Protein AF-A0A5K0ZYZ8-F1 (afdb_monomer_lite)

Foldseek 3Di:
DDPLVVLVVQLPDPVRVPDLVSLCVQLVVCVVVVVNVSNCVSPVPDDPDPD

Radius of gyration: 10.92 Å; chains: 1; bounding box: 28×18×28 Å

Structure (mmCIF, N/CA/C/O backbone):
data_AF-A0A5K0ZYZ8-F1
#
_entry.id   AF-A0A5K0ZYZ8-F1
#
loop_
_atom_site.group_PDB
_atom_site.id
_atom_site.type_symbol
_atom_site.label_atom_id
_atom_site.label_alt_id
_atom_site.label_comp_id
_atom_site.label_asym_id
_atom_site.label_entity_id
_atom_site.label_seq_id
_atom_site.pdbx_PDB_ins_code
_atom_site.Cartn_x
_atom_site.Cartn_y
_atom_site.Cartn_z
_atom_site.occupancy
_atom_site.B_iso_or_equiv
_atom_site.auth_seq_id
_atom_site.auth_comp_id
_atom_site.auth_asym_id
_atom_site.auth_atom_id
_atom_site.pdbx_PDB_model_num
ATOM 1 N N . GLU A 1 1 ? 3.515 12.342 13.814 1.00 59.94 1 GLU A N 1
ATOM 2 C CA . GLU A 1 1 ? 3.662 11.461 12.638 1.00 59.94 1 GLU A CA 1
ATOM 3 C C . GLU A 1 1 ? 2.623 10.358 12.702 1.00 59.94 1 GLU A C 1
ATOM 5 O O . GLU A 1 1 ? 2.363 9.858 13.791 1.00 59.94 1 GLU A O 1
ATOM 10 N N . SER A 1 2 ? 2.009 10.015 11.570 1.00 83.75 2 SER A N 1
ATOM 11 C CA . SER A 1 2 ? 1.218 8.789 11.415 1.00 83.75 2 SER A CA 1
ATOM 12 C C . SER A 1 2 ? 2.030 7.774 10.613 1.00 83.75 2 SER A C 1
ATOM 14 O O . SER A 1 2 ? 2.884 8.165 9.816 1.00 83.75 2 SER A O 1
ATOM 16 N N . ALA A 1 3 ? 1.740 6.482 10.780 1.00 83.25 3 ALA A N 1
ATOM 17 C CA . ALA A 1 3 ? 2.394 5.428 10.004 1.00 83.25 3 ALA A CA 1
ATOM 18 C C . ALA A 1 3 ? 2.231 5.631 8.482 1.00 83.25 3 ALA A C 1
ATOM 20 O O . ALA A 1 3 ? 3.159 5.352 7.730 1.00 83.25 3 ALA A O 1
ATOM 21 N N . ILE A 1 4 ? 1.095 6.186 8.035 1.00 90.31 4 ILE A N 1
ATOM 22 C CA . ILE A 1 4 ? 0.841 6.516 6.623 1.00 90.31 4 ILE A CA 1
ATOM 23 C C . ILE A 1 4 ? 1.796 7.600 6.111 1.00 90.31 4 ILE A C 1
ATOM 25 O O . ILE A 1 4 ? 2.307 7.474 5.003 1.00 90.31 4 ILE A O 1
ATOM 29 N N . SER A 1 5 ? 2.064 8.646 6.901 1.00 92.81 5 SER A N 1
ATOM 30 C CA . SER A 1 5 ? 2.937 9.746 6.467 1.00 92.81 5 SER A CA 1
ATOM 31 C C . SER A 1 5 ? 4.358 9.249 6.191 1.00 92.81 5 S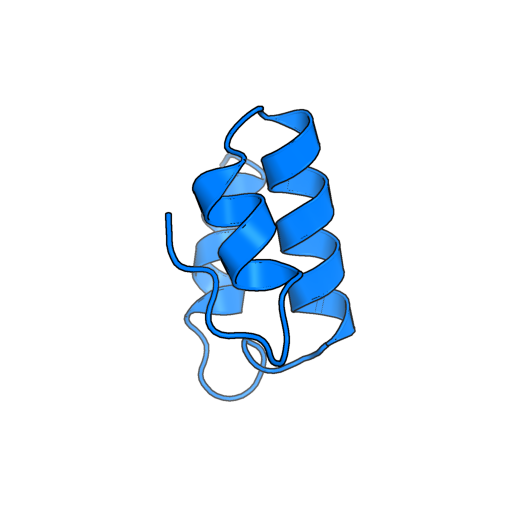ER A C 1
ATOM 33 O O . SER A 1 5 ? 4.905 9.514 5.125 1.00 92.81 5 SER A O 1
ATOM 35 N N . SER A 1 6 ? 4.928 8.460 7.108 1.00 91.62 6 SER A N 1
ATOM 36 C CA . SER A 1 6 ? 6.264 7.873 6.929 1.00 91.62 6 SER A CA 1
ATOM 37 C C . SER A 1 6 ? 6.297 6.863 5.777 1.00 91.62 6 SER A C 1
ATOM 39 O O . SER A 1 6 ? 7.260 6.802 5.017 1.00 91.62 6 SER A O 1
ATOM 41 N N . LEU A 1 7 ? 5.222 6.092 5.604 1.00 93.38 7 LEU A N 1
ATOM 42 C CA . LEU A 1 7 ? 5.095 5.139 4.506 1.00 93.38 7 LEU A CA 1
ATOM 43 C C . LEU A 1 7 ? 5.093 5.837 3.137 1.00 93.38 7 LEU A C 1
ATOM 45 O O . LEU A 1 7 ? 5.768 5.377 2.218 1.00 93.38 7 LEU A O 1
ATOM 49 N N . GLN A 1 8 ? 4.373 6.953 2.999 1.00 93.25 8 GLN A N 1
ATOM 50 C CA . GLN A 1 8 ? 4.333 7.745 1.765 1.00 93.25 8 GLN A CA 1
ATOM 51 C C . GLN A 1 8 ? 5.701 8.334 1.410 1.00 93.25 8 GLN A C 1
ATOM 53 O O . GLN A 1 8 ? 6.077 8.337 0.239 1.00 93.25 8 GLN A O 1
ATOM 58 N N . GLU A 1 9 ? 6.472 8.782 2.402 1.00 94.44 9 GLU A N 1
ATOM 59 C CA . GLU A 1 9 ? 7.848 9.244 2.190 1.00 94.44 9 GLU A CA 1
ATOM 60 C C . GLU A 1 9 ? 8.732 8.131 1.613 1.00 94.44 9 GLU A C 1
ATOM 62 O O . GLU A 1 9 ? 9.421 8.347 0.617 1.00 94.44 9 GLU A O 1
ATOM 67 N N . TRP A 1 10 ? 8.665 6.919 2.173 1.00 94.06 10 TRP A N 1
ATOM 68 C CA . TRP A 1 10 ? 9.440 5.778 1.674 1.00 94.06 10 TRP A CA 1
ATOM 69 C C . TRP A 1 10 ? 8.982 5.291 0.295 1.00 94.06 10 TRP A C 1
ATOM 71 O O . TRP A 1 10 ? 9.809 4.869 -0.511 1.00 94.06 10 TRP A O 1
ATOM 81 N N . LEU A 1 11 ? 7.680 5.343 0.004 1.00 92.62 11 LEU A N 1
ATOM 82 C CA . LEU A 1 11 ? 7.125 4.949 -1.296 1.00 92.62 11 LEU A CA 1
ATOM 83 C C . LEU A 1 11 ? 7.478 5.932 -2.419 1.00 92.62 11 LEU A C 1
ATOM 85 O O . LEU A 1 11 ? 7.599 5.512 -3.570 1.00 92.62 11 LEU A O 1
ATOM 89 N N . ASN A 1 12 ? 7.654 7.213 -2.093 1.00 93.38 12 ASN A N 1
ATOM 90 C CA . ASN A 1 12 ? 8.056 8.247 -3.047 1.00 93.38 12 ASN A CA 1
ATOM 91 C C . ASN A 1 12 ? 9.563 8.235 -3.352 1.00 93.38 12 ASN A C 1
ATOM 93 O O . ASN A 1 12 ? 9.999 8.877 -4.310 1.00 93.38 12 ASN A O 1
ATOM 97 N N . ASP A 1 13 ? 10.366 7.510 -2.572 1.00 94.06 13 ASP A N 1
ATOM 98 C CA . ASP A 1 13 ? 11.795 7.367 -2.827 1.00 94.06 13 ASP A CA 1
ATOM 99 C C . ASP A 1 13 ? 12.064 6.453 -4.036 1.00 94.06 13 ASP A C 1
ATOM 101 O O . ASP A 1 13 ? 11.619 5.307 -4.095 1.00 94.06 13 ASP A O 1
ATOM 105 N N . SER A 1 14 ? 12.838 6.941 -5.010 1.00 84.69 14 SER A N 1
ATOM 106 C CA . SER A 1 14 ? 13.095 6.219 -6.270 1.00 84.69 14 SER A CA 1
ATOM 107 C C . SER A 1 14 ? 13.904 4.922 -6.113 1.00 84.69 14 SER A C 1
ATOM 109 O O . SER A 1 14 ? 13.819 4.041 -6.971 1.00 84.69 14 SER A O 1
ATOM 111 N N . VAL A 1 15 ? 14.674 4.790 -5.027 1.00 87.69 15 VAL A N 1
ATOM 112 C CA . VAL A 1 15 ? 15.515 3.617 -4.747 1.00 87.69 15 VAL A CA 1
ATOM 113 C C . VAL A 1 15 ? 14.735 2.581 -3.935 1.00 87.69 15 VAL A C 1
ATOM 115 O O . VAL A 1 15 ? 14.824 1.381 -4.196 1.00 87.69 15 VAL A O 1
ATOM 118 N N . THR A 1 16 ? 13.933 3.040 -2.978 1.00 87.81 16 THR A N 1
ATOM 119 C CA . THR A 1 16 ? 13.275 2.211 -1.961 1.00 87.81 16 THR A CA 1
ATOM 120 C C . THR A 1 16 ? 11.820 1.895 -2.317 1.00 87.81 16 THR A C 1
ATOM 122 O O . THR A 1 16 ? 11.348 0.793 -2.041 1.00 87.81 16 THR A O 1
ATOM 125 N N . GLY A 1 17 ? 11.118 2.798 -3.005 1.00 85.81 17 GLY A N 1
ATOM 126 C CA . GLY A 1 17 ? 9.687 2.702 -3.323 1.00 85.81 17 GLY A CA 1
ATOM 127 C C . GLY A 1 17 ? 9.299 1.553 -4.260 1.00 85.81 17 GLY A C 1
ATOM 128 O O . GLY A 1 17 ? 8.141 1.134 -4.304 1.00 85.81 17 GLY A O 1
ATOM 129 N N . ASN A 1 18 ? 10.261 0.973 -4.984 1.00 84.44 18 ASN A N 1
ATOM 130 C CA . ASN A 1 18 ? 10.049 -0.219 -5.816 1.00 84.44 18 ASN A CA 1
ATOM 131 C C . ASN A 1 18 ? 10.366 -1.540 -5.099 1.00 84.44 18 ASN A C 1
ATOM 133 O O . ASN A 1 18 ? 10.250 -2.609 -5.699 1.00 84.44 18 ASN A O 1
ATOM 137 N N . ASN A 1 19 ? 10.726 -1.501 -3.815 1.00 90.94 19 ASN A N 1
ATOM 138 C CA . ASN A 1 19 ?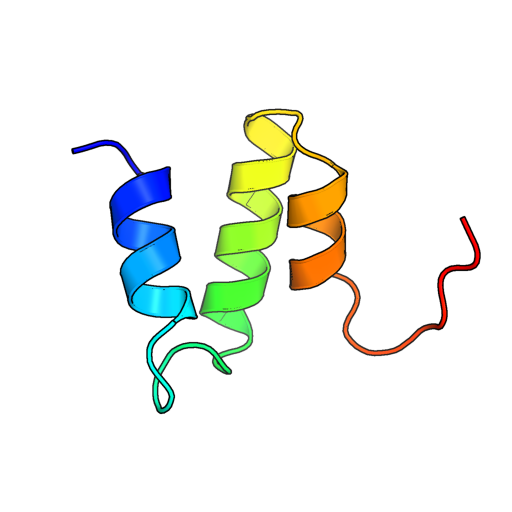 10.908 -2.705 -3.020 1.00 90.94 19 ASN A CA 1
ATOM 139 C C . ASN A 1 19 ? 9.564 -3.439 -2.838 1.00 90.94 19 ASN A C 1
ATOM 141 O O . ASN A 1 19 ? 8.592 -2.881 -2.327 1.00 90.94 19 ASN A O 1
ATOM 145 N N . LEU A 1 20 ? 9.518 -4.713 -3.237 1.00 90.38 20 LEU A N 1
ATOM 146 C CA . LEU A 1 20 ? 8.302 -5.533 -3.184 1.00 90.38 20 LEU A CA 1
ATOM 147 C C . LEU A 1 20 ? 7.762 -5.717 -1.758 1.00 90.38 20 LEU A C 1
ATOM 149 O O . LEU A 1 20 ? 6.550 -5.715 -1.559 1.00 90.38 20 LEU A O 1
ATOM 153 N N . VAL A 1 21 ? 8.644 -5.839 -0.763 1.00 92.88 21 VAL A N 1
ATOM 154 C CA . VAL A 1 21 ? 8.256 -5.985 0.648 1.00 92.88 21 VAL A CA 1
ATOM 155 C C . VAL A 1 21 ? 7.652 -4.685 1.171 1.00 92.88 21 VAL A C 1
ATOM 157 O O . VAL A 1 21 ? 6.630 -4.722 1.856 1.00 92.88 21 VAL A O 1
ATOM 160 N N . LEU A 1 22 ? 8.229 -3.534 0.808 1.00 93.12 22 LEU A N 1
ATOM 161 C CA . LEU A 1 22 ? 7.675 -2.226 1.170 1.00 93.12 22 LEU A CA 1
ATOM 162 C C . LEU A 1 22 ? 6.281 -2.034 0.565 1.00 93.12 22 LEU A C 1
ATOM 164 O O . LEU A 1 22 ? 5.358 -1.647 1.274 1.00 93.12 22 LEU A O 1
ATOM 168 N N . ARG A 1 23 ? 6.104 -2.365 -0.718 1.00 91.75 23 ARG A N 1
ATOM 169 C CA . ARG A 1 23 ? 4.803 -2.274 -1.396 1.00 91.75 23 ARG A CA 1
ATOM 170 C C . ARG A 1 23 ? 3.762 -3.216 -0.787 1.00 91.75 23 ARG A C 1
ATOM 172 O O . ARG A 1 23 ? 2.646 -2.788 -0.520 1.00 91.75 23 ARG A O 1
ATOM 179 N N . LEU A 1 24 ? 4.121 -4.458 -0.466 1.00 93.44 24 LEU A N 1
ATOM 180 C CA . LEU A 1 24 ? 3.203 -5.379 0.214 1.00 93.44 24 LEU A CA 1
ATOM 181 C C . LEU A 1 24 ? 2.805 -4.874 1.612 1.00 93.44 24 LEU A C 1
ATOM 183 O O . LEU A 1 24 ? 1.638 -4.958 2.006 1.00 93.44 24 LEU A O 1
ATOM 187 N N . THR A 1 25 ? 3.769 -4.319 2.349 1.00 94.25 25 THR A N 1
ATOM 188 C CA . THR A 1 25 ? 3.531 -3.720 3.669 1.00 94.25 25 THR A CA 1
ATOM 189 C C . THR A 1 25 ? 2.594 -2.521 3.551 1.00 94.25 25 THR A C 1
ATOM 191 O O . THR A 1 25 ? 1.613 -2.443 4.288 1.00 94.25 25 THR A O 1
ATOM 194 N N . ALA A 1 26 ? 2.835 -1.638 2.577 1.00 94.19 26 ALA A N 1
ATOM 195 C CA . ALA A 1 26 ? 1.967 -0.505 2.283 1.00 94.19 26 ALA A CA 1
ATOM 196 C C . ALA A 1 26 ? 0.537 -0.951 1.976 1.00 94.19 26 ALA A C 1
ATOM 198 O O . ALA A 1 26 ? -0.415 -0.451 2.569 1.00 94.19 26 ALA A O 1
ATOM 199 N N . GLY A 1 27 ? 0.400 -1.956 1.111 1.00 93.62 27 GLY A N 1
ATOM 200 C CA . GLY A 1 27 ? -0.879 -2.558 0.775 1.00 93.62 27 GLY A CA 1
ATOM 201 C C . GLY A 1 27 ? -1.643 -3.065 1.994 1.00 93.62 27 GLY A C 1
ATOM 202 O O . GLY A 1 27 ? -2.822 -2.767 2.149 1.00 93.62 27 GLY A O 1
ATOM 203 N N . THR A 1 28 ? -0.956 -3.778 2.889 1.00 94.69 28 THR A N 1
ATOM 204 C CA . THR A 1 28 ? -1.544 -4.321 4.125 1.00 94.69 28 THR A CA 1
ATOM 205 C C . THR A 1 28 ? -2.027 -3.216 5.062 1.00 94.69 28 THR A C 1
ATOM 207 O O . THR A 1 28 ? -3.122 -3.317 5.612 1.00 94.69 28 THR A O 1
ATOM 210 N N . ILE A 1 29 ? -1.235 -2.151 5.220 1.00 94.88 29 ILE A N 1
ATOM 211 C CA . ILE A 1 29 ? -1.602 -0.994 6.045 1.00 94.88 29 ILE A CA 1
ATOM 212 C C . ILE A 1 29 ? -2.847 -0.318 5.466 1.00 94.88 29 ILE A C 1
ATOM 214 O O . ILE A 1 29 ? -3.833 -0.170 6.179 1.00 94.88 29 ILE A O 1
ATOM 218 N N . TYR A 1 30 ? -2.859 0.006 4.170 1.00 94.62 30 TYR A N 1
ATOM 219 C CA . TYR A 1 30 ? -4.024 0.623 3.528 1.00 94.62 30 TYR A CA 1
ATOM 220 C C . TYR A 1 30 ? -5.281 -0.254 3.594 1.00 94.62 30 TYR A C 1
ATOM 222 O O . TYR A 1 30 ? -6.381 0.259 3.785 1.00 94.62 30 TYR A O 1
ATOM 230 N N . MET A 1 31 ? -5.131 -1.581 3.533 1.00 94.19 31 MET A N 1
ATOM 231 C CA . MET A 1 31 ? -6.238 -2.519 3.735 1.00 94.19 31 MET A CA 1
ATOM 232 C C . MET A 1 31 ? -6.835 -2.411 5.146 1.00 94.19 31 MET A C 1
ATOM 234 O O . MET A 1 31 ? -8.053 -2.469 5.311 1.00 94.19 31 MET A O 1
ATOM 238 N N . HIS A 1 32 ? -5.979 -2.250 6.157 1.00 94.88 32 HIS A N 1
ATOM 239 C CA . HIS A 1 32 ? -6.380 -2.097 7.555 1.00 94.88 32 HIS A CA 1
ATOM 240 C C . HIS A 1 32 ? -7.053 -0.740 7.822 1.00 94.88 32 HIS A C 1
ATOM 242 O O . HIS A 1 32 ? -7.954 -0.647 8.656 1.00 94.88 32 HIS A O 1
ATOM 248 N N . GLU A 1 33 ? -6.649 0.284 7.072 1.00 93.94 33 GLU A N 1
ATOM 249 C CA . GLU A 1 33 ? -7.216 1.640 7.075 1.00 93.94 33 GLU A CA 1
ATOM 250 C C . GLU A 1 33 ? -8.469 1.768 6.187 1.00 93.94 33 GLU A C 1
ATOM 252 O O . GLU A 1 33 ? -9.06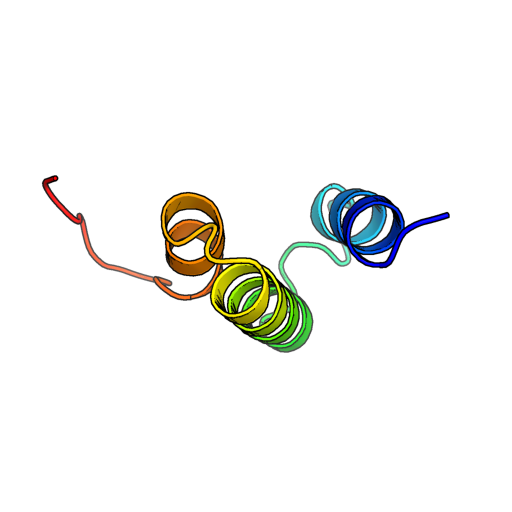4 2.838 6.104 1.00 93.94 33 GLU A O 1
ATOM 257 N N . GLN A 1 34 ? -8.894 0.673 5.544 1.00 95.00 34 GLN A N 1
ATOM 258 C CA . GLN A 1 34 ? -10.048 0.610 4.635 1.00 95.00 34 GLN A CA 1
ATOM 259 C C . GLN A 1 34 ? -9.912 1.493 3.379 1.00 95.00 34 GLN A C 1
ATOM 261 O O . GLN A 1 34 ? -10.895 1.736 2.678 1.00 95.00 34 GLN A O 1
ATOM 266 N N . ASP A 1 35 ? -8.691 1.916 3.037 1.00 93.44 35 ASP A N 1
ATOM 267 C CA . ASP A 1 35 ? -8.379 2.557 1.759 1.00 93.44 35 ASP A CA 1
ATOM 268 C C . ASP A 1 35 ? -8.007 1.489 0.726 1.00 93.44 35 ASP A C 1
ATOM 270 O O . ASP A 1 35 ? -6.843 1.208 0.424 1.00 93.44 35 ASP A O 1
ATOM 274 N N . TYR A 1 36 ? -9.033 0.831 0.196 1.00 90.81 36 TYR A N 1
ATOM 275 C CA . TYR A 1 36 ? -8.846 -0.286 -0.724 1.00 90.81 36 TYR A CA 1
ATOM 276 C C . TYR A 1 36 ? -8.229 0.135 -2.059 1.00 90.81 36 TYR A C 1
ATOM 278 O O . TYR A 1 36 ? -7.557 -0.676 -2.692 1.00 90.81 36 TYR A O 1
ATOM 286 N N . ASN A 1 37 ? -8.408 1.392 -2.471 1.00 91.50 37 ASN A N 1
ATOM 287 C CA . ASN A 1 37 ? -7.829 1.904 -3.709 1.00 91.50 37 ASN A CA 1
ATOM 288 C C . ASN A 1 37 ? -6.305 1.988 -3.599 1.00 91.50 37 ASN A C 1
ATOM 290 O O . ASN A 1 37 ? -5.599 1.503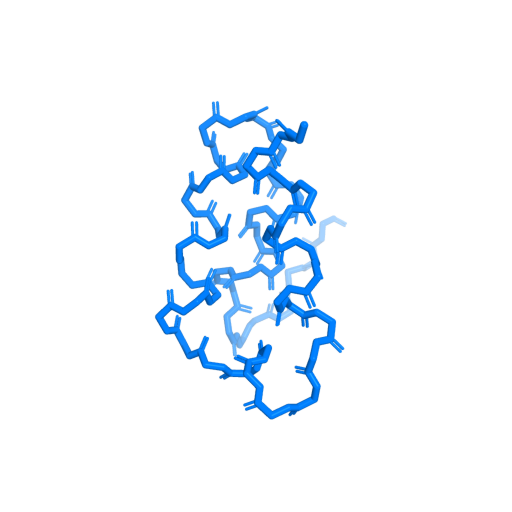 -4.485 1.00 91.50 37 ASN A O 1
ATOM 294 N N . GLU A 1 38 ? -5.786 2.554 -2.506 1.00 92.25 38 GLU A N 1
ATOM 295 C CA . GLU A 1 38 ? -4.343 2.570 -2.254 1.00 92.25 38 GLU A CA 1
ATOM 296 C C . GLU A 1 38 ? -3.804 1.163 -1.982 1.00 92.25 38 GLU A C 1
ATOM 298 O O . GLU A 1 38 ? -2.778 0.771 -2.544 1.00 92.25 38 GLU A O 1
ATOM 303 N N . ALA A 1 39 ? -4.534 0.341 -1.221 1.00 93.00 39 ALA A N 1
ATOM 304 C CA . ALA A 1 39 ? -4.142 -1.046 -0.981 1.00 93.00 39 ALA A CA 1
ATOM 305 C C . ALA A 1 39 ? -3.927 -1.812 -2.297 1.00 93.00 39 ALA A C 1
ATOM 307 O O . ALA A 1 39 ? -2.931 -2.522 -2.473 1.00 93.00 39 ALA A O 1
ATOM 308 N N . LEU A 1 40 ? -4.834 -1.622 -3.253 1.00 91.00 40 LEU A N 1
ATOM 309 C CA . LEU A 1 40 ? -4.791 -2.256 -4.561 1.00 91.00 40 LEU A CA 1
ATOM 310 C C . LEU A 1 40 ? -3.609 -1.781 -5.412 1.00 91.00 40 LEU A C 1
ATOM 312 O O . LEU A 1 40 ? -2.917 -2.610 -6.003 1.00 91.00 40 LEU A O 1
ATOM 316 N N . LYS A 1 41 ? -3.327 -0.471 -5.442 1.00 90.38 41 LYS A N 1
ATOM 317 C CA . LYS A 1 41 ? -2.174 0.099 -6.172 1.00 90.38 41 LYS A CA 1
ATOM 318 C C . LYS A 1 41 ? -0.846 -0.519 -5.740 1.00 90.38 41 LYS A C 1
ATOM 320 O O . LYS A 1 41 ? 0.077 -0.640 -6.547 1.00 90.38 41 LYS A O 1
ATOM 325 N N . HIS A 1 42 ? -0.744 -0.904 -4.472 1.00 89.81 42 HIS A N 1
ATOM 326 C CA . HIS A 1 42 ? 0.478 -1.458 -3.902 1.00 89.81 42 HIS A CA 1
ATOM 327 C C . HIS A 1 42 ? 0.556 -2.991 -3.938 1.00 89.81 42 HIS A C 1
ATOM 329 O O . HIS A 1 42 ? 1.656 -3.535 -3.847 1.00 89.81 42 HIS A O 1
ATOM 335 N N . THR A 1 43 ? -0.566 -3.692 -4.114 1.00 87.25 43 THR A N 1
ATOM 336 C CA . THR A 1 43 ? -0.619 -5.169 -4.108 1.00 87.25 43 THR A CA 1
ATOM 337 C C . THR A 1 43 ? -0.846 -5.786 -5.484 1.00 87.25 43 THR A C 1
ATOM 339 O O . THR A 1 43 ? -0.481 -6.941 -5.703 1.00 87.25 43 THR A O 1
ATOM 342 N N . ASN A 1 44 ? -1.384 -5.029 -6.441 1.00 82.69 44 ASN A N 1
ATOM 343 C CA . ASN A 1 44 ? -1.596 -5.498 -7.803 1.00 82.69 44 ASN A CA 1
ATOM 344 C C . ASN A 1 44 ? -0.384 -5.176 -8.694 1.00 82.69 44 ASN A C 1
ATOM 346 O O . ASN A 1 44 ? -0.287 -4.105 -9.287 1.00 82.69 44 ASN A O 1
ATOM 350 N N . LEU A 1 45 ? 0.551 -6.123 -8.791 1.00 67.19 45 LEU A N 1
ATOM 351 C CA . LEU A 1 45 ? 1.795 -5.976 -9.557 1.00 67.19 45 LEU A CA 1
ATOM 352 C C . LEU A 1 45 ? 1.657 -6.247 -11.070 1.00 67.19 45 LEU A C 1
ATOM 354 O O . LEU A 1 45 ? 2.675 -6.230 -11.759 1.00 67.19 45 LEU A O 1
ATOM 358 N N . GLY A 1 46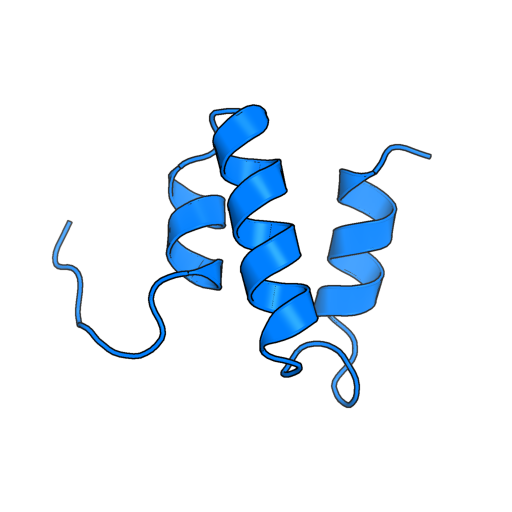 ? 0.459 -6.500 -11.624 1.00 64.00 46 GLY A N 1
ATOM 359 C CA . GLY A 1 46 ? 0.408 -6.915 -13.035 1.00 64.00 46 GLY A CA 1
ATOM 360 C C . GLY A 1 46 ? -0.929 -7.170 -13.730 1.00 64.00 46 GLY A C 1
ATOM 361 O O . GLY A 1 46 ? -0.931 -7.921 -14.698 1.00 64.00 46 GLY A O 1
ATOM 362 N N . GLY A 1 47 ? -2.051 -6.578 -13.324 1.00 55.62 47 GLY A N 1
ATOM 363 C CA . GLY A 1 47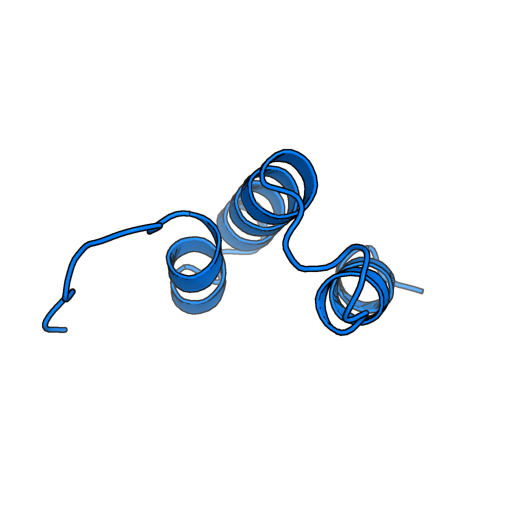 ? -3.301 -6.725 -14.082 1.00 55.62 47 GLY A CA 1
ATOM 364 C C . GLY A 1 47 ? -4.027 -5.405 -14.243 1.00 55.62 47 GLY A C 1
ATOM 365 O O . GLY A 1 47 ? -4.291 -4.745 -13.241 1.00 55.62 47 GLY A O 1
ATOM 366 N N . THR A 1 48 ? -4.370 -5.034 -15.480 1.00 49.97 48 THR A N 1
ATOM 367 C CA . THR A 1 48 ? -5.414 -4.042 -15.769 1.00 49.97 48 THR A CA 1
ATOM 368 C C . THR A 1 48 ? -6.651 -4.418 -14.971 1.00 49.97 48 THR A C 1
ATOM 370 O O . THR A 1 48 ? -7.342 -5.377 -15.306 1.00 49.97 48 THR A O 1
ATOM 373 N N . MET A 1 49 ? -6.886 -3.701 -13.877 1.00 58.84 49 MET A N 1
ATOM 374 C CA . MET A 1 49 ? -8.149 -3.776 -13.172 1.00 58.84 49 MET A CA 1
ATOM 375 C C . MET A 1 49 ? -9.015 -2.692 -13.783 1.00 58.84 49 MET A C 1
ATOM 377 O O . MET A 1 49 ? -8.859 -1.516 -13.465 1.00 58.84 49 MET A O 1
ATOM 381 N N . GLU A 1 50 ? -9.834 -3.084 -14.754 1.00 55.16 50 GLU A N 1
ATOM 382 C CA . GLU A 1 50 ? -10.965 -2.256 -15.147 1.00 55.16 50 GLU A CA 1
ATOM 383 C C . GLU A 1 50 ? -11.898 -2.195 -13.931 1.00 55.16 50 GLU A C 1
ATOM 385 O O . GLU A 1 50 ? -12.426 -3.221 -13.498 1.00 55.16 50 GLU A O 1
ATOM 390 N N . LEU A 1 51 ? -11.982 -1.007 -13.327 1.00 55.28 51 LEU A N 1
ATOM 391 C CA . LEU A 1 51 ? -12.967 -0.647 -12.308 1.00 55.28 51 LEU A CA 1
ATOM 392 C C . LEU A 1 51 ? -14.171 -0.001 -12.992 1.00 55.28 51 LEU A C 1
ATOM 394 O O . LEU A 1 51 ? -13.937 0.913 -13.818 1.00 55.28 51 LEU A O 1
#

InterPro domains:
  IPR006822 Coatomer, epsilon subunit [PF04733] (1-51)
  IPR006822 Coatomer, epsilon subunit [PTHR10805] (1-51)
  IPR011990 Tetratricopeptide-like helical domain superfamily [G3DSA:1.25.40.10] (1-51)

Sequence (51 aa):
ESAISSLQEWLNDSVTGNNLVLRLTAGTIYMHEQDYNEALKHTNLGGTMEL

Secondary structure (DSSP, 8-state):
--HHHHHHHHHH-TTTTT-HHHHHHHHHHHHHTT-HHHHHHHH-SS-----

Organism: NCBI:txid210225

pLDDT: mean 86.12, std 12.61, range [49.97, 95.0]